Protein AF-A0A4R3AGZ4-F1 (afdb_monomer_lite)

Structure (mmCIF, N/CA/C/O backbone):
data_AF-A0A4R3AGZ4-F1
#
_entry.id   AF-A0A4R3AGZ4-F1
#
loop_
_atom_site.group_PDB
_atom_site.id
_atom_site.type_symbol
_atom_site.label_atom_id
_atom_site.label_alt_id
_atom_site.label_comp_id
_atom_site.label_asym_id
_atom_site.label_entity_id
_atom_site.label_seq_id
_atom_site.pdbx_PDB_ins_code
_atom_site.Cartn_x
_atom_site.Cartn_y
_atom_site.Cartn_z
_atom_site.occupancy
_atom_site.B_iso_or_equiv
_atom_site.auth_seq_id
_atom_site.auth_comp_id
_atom_site.auth_asym_id
_atom_site.auth_atom_id
_atom_site.pdbx_PDB_model_num
ATOM 1 N N . MET A 1 1 ? 12.365 -12.387 47.815 1.00 40.09 1 MET A N 1
ATOM 2 C CA . MET A 1 1 ? 11.740 -11.705 46.658 1.00 40.09 1 MET A CA 1
ATOM 3 C C . MET A 1 1 ? 11.192 -10.360 47.122 1.00 40.09 1 MET A C 1
ATOM 5 O O . MET A 1 1 ? 10.327 -10.351 47.989 1.00 40.09 1 MET A O 1
ATOM 9 N N . LYS A 1 2 ? 11.736 -9.232 46.643 1.00 53.22 2 LYS A N 1
ATOM 10 C CA . LYS A 1 2 ? 11.223 -7.891 46.986 1.00 53.22 2 LYS A CA 1
ATOM 11 C C . LYS A 1 2 ? 9.967 -7.618 46.154 1.00 53.22 2 LYS A C 1
ATOM 13 O O . LYS A 1 2 ? 10.025 -7.698 44.933 1.00 53.22 2 LYS A O 1
ATOM 18 N N . LYS A 1 3 ? 8.839 -7.341 46.813 1.00 58.56 3 LYS A N 1
ATOM 19 C CA . LYS A 1 3 ? 7.587 -6.961 46.143 1.00 58.56 3 LYS A CA 1
ATOM 20 C C . LYS A 1 3 ? 7.721 -5.533 45.605 1.00 58.56 3 LYS A C 1
ATOM 22 O O . LYS A 1 3 ? 8.150 -4.645 46.339 1.00 58.56 3 LYS A O 1
ATOM 27 N N . LEU A 1 4 ? 7.382 -5.331 44.331 1.00 59.72 4 LEU A N 1
ATOM 28 C CA . LEU A 1 4 ? 7.344 -4.010 43.706 1.00 59.72 4 LEU A CA 1
ATOM 29 C C . LEU A 1 4 ? 6.107 -3.261 44.228 1.00 59.72 4 LEU A C 1
ATOM 31 O O . LEU A 1 4 ? 4.990 -3.489 43.771 1.00 59.72 4 LEU A O 1
ATOM 35 N N . ASN A 1 5 ? 6.295 -2.390 45.217 1.00 60.53 5 ASN A N 1
ATOM 36 C CA . ASN A 1 5 ? 5.250 -1.481 45.680 1.00 60.53 5 ASN A CA 1
ATOM 37 C C . ASN A 1 5 ? 5.288 -0.215 44.813 1.00 60.53 5 ASN A C 1
ATOM 39 O O . ASN A 1 5 ? 6.330 0.433 44.741 1.00 60.53 5 ASN A O 1
ATOM 43 N N . GLY A 1 6 ? 4.171 0.143 44.168 1.00 62.78 6 GLY A N 1
ATOM 44 C CA . GLY A 1 6 ? 4.039 1.426 43.459 1.00 62.78 6 GLY A CA 1
ATOM 45 C C . GLY A 1 6 ? 3.563 1.373 42.005 1.00 62.78 6 GLY A C 1
ATOM 46 O O . GLY A 1 6 ? 3.460 2.429 41.382 1.00 62.78 6 GLY A O 1
ATOM 47 N N . MET A 1 7 ? 3.226 0.203 41.451 1.00 63.91 7 MET A N 1
ATOM 48 C CA . MET A 1 7 ? 2.494 0.166 40.180 1.00 63.91 7 MET A CA 1
ATOM 49 C C . MET A 1 7 ? 1.081 0.706 40.420 1.00 63.91 7 MET A C 1
ATOM 51 O O . MET A 1 7 ? 0.217 0.018 40.960 1.00 63.91 7 MET A O 1
ATOM 55 N N . LYS A 1 8 ? 0.871 1.980 40.072 1.00 63.22 8 LYS A N 1
ATOM 56 C CA . LYS A 1 8 ? -0.459 2.590 40.029 1.00 63.22 8 LYS A CA 1
ATOM 57 C C . LYS A 1 8 ? -1.320 1.747 39.089 1.00 63.22 8 LYS A C 1
ATOM 59 O O . LYS A 1 8 ? -0.871 1.402 38.000 1.00 63.22 8 LYS A O 1
ATOM 64 N N . SER A 1 9 ? -2.527 1.403 39.534 1.00 60.00 9 SER A N 1
ATOM 65 C CA . SER A 1 9 ? -3.538 0.732 38.715 1.00 60.00 9 SER A CA 1
ATOM 66 C C . SER A 1 9 ? -3.601 1.394 37.333 1.00 60.00 9 SER A C 1
ATOM 68 O O . SER A 1 9 ? -3.814 2.602 37.228 1.00 60.00 9 SER A O 1
ATOM 70 N N . PHE A 1 10 ? -3.395 0.613 36.271 1.00 56.72 10 PHE A N 1
ATOM 71 C CA . PHE A 1 10 ? -3.526 1.067 34.884 1.00 56.72 10 PHE A CA 1
ATOM 72 C C . PHE A 1 10 ? -5.007 1.191 34.468 1.00 56.72 10 PHE A C 1
ATOM 74 O O . PHE A 1 10 ? -5.345 0.979 33.306 1.00 56.72 10 PHE A O 1
ATOM 81 N N . SER A 1 11 ? -5.898 1.574 35.390 1.00 56.88 11 SER A N 1
ATOM 82 C CA . SER A 1 11 ? -7.351 1.698 35.176 1.00 56.88 11 SER A CA 1
ATOM 83 C C . SER A 1 11 ? -7.738 2.668 34.051 1.00 56.88 11 SER A C 1
ATOM 85 O O . SER A 1 11 ? -8.844 2.609 33.514 1.00 56.88 11 SER A O 1
ATOM 87 N N . SER A 1 12 ? -6.815 3.548 33.655 1.00 58.28 12 SER A N 1
ATOM 88 C CA . SER A 1 12 ? -6.952 4.437 32.494 1.00 58.28 12 SER A CA 1
ATOM 89 C C . SER A 1 12 ? -6.911 3.692 31.149 1.00 58.28 12 SER A C 1
ATOM 91 O O . SER A 1 12 ? -7.481 4.166 30.168 1.00 58.28 12 SER A O 1
ATOM 93 N N . LEU A 1 13 ? -6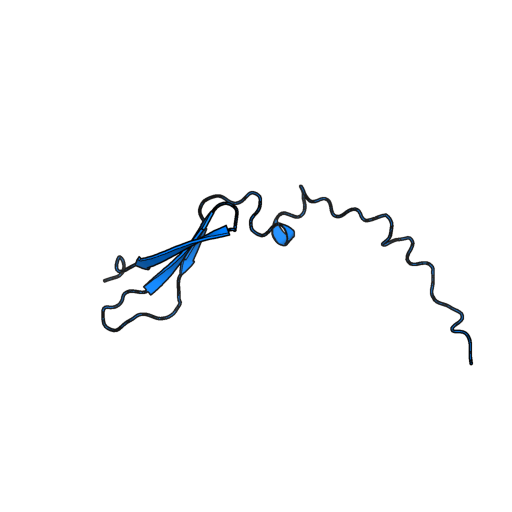.263 2.524 31.085 1.00 56.31 13 LEU A N 1
ATOM 94 C CA . LEU A 1 13 ? -6.146 1.725 29.861 1.00 56.31 13 LEU A CA 1
ATOM 95 C C . LEU A 1 13 ? -7.261 0.685 29.727 1.00 56.31 13 LEU A C 1
ATOM 97 O O . LEU A 1 13 ? -7.694 0.419 28.611 1.00 56.31 13 LEU A O 1
ATOM 101 N N . GLU A 1 14 ? -7.778 0.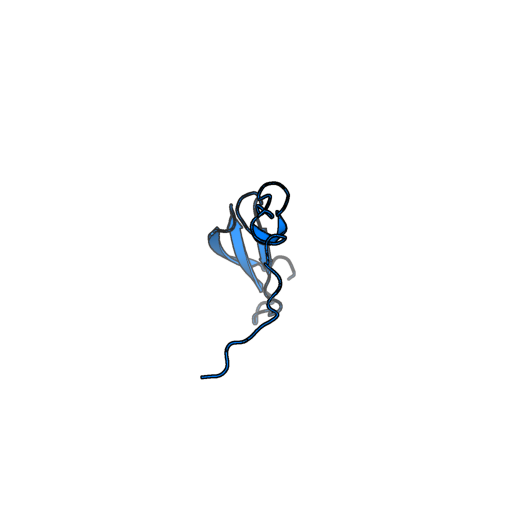156 30.837 1.00 58.31 14 GLU A N 1
ATOM 102 C CA . GLU A 1 14 ? -8.847 -0.859 30.833 1.00 58.31 14 GLU A CA 1
ATOM 103 C C . GLU A 1 14 ? -10.164 -0.338 30.228 1.00 58.31 14 GLU A C 1
ATOM 105 O O . GLU A 1 14 ? -10.944 -1.106 29.672 1.00 58.31 14 GLU A O 1
ATOM 110 N N . ASN A 1 15 ? -10.387 0.980 30.273 1.00 59.56 15 ASN A N 1
ATOM 111 C CA . ASN A 1 15 ? -11.601 1.624 29.763 1.00 59.56 15 ASN A CA 1
ATOM 112 C C . ASN A 1 15 ? -11.453 2.235 28.362 1.00 59.56 15 ASN A C 1
ATOM 114 O O . ASN A 1 15 ? -12.442 2.699 27.790 1.00 59.56 15 ASN A O 1
ATOM 118 N N . LYS A 1 16 ? -10.250 2.239 27.775 1.00 62.16 16 LYS A N 1
ATOM 119 C CA . LYS A 1 16 ? -10.063 2.706 26.397 1.00 62.16 16 LYS A CA 1
ATOM 120 C C . LYS A 1 16 ? -10.419 1.581 25.435 1.00 62.16 16 LYS A C 1
ATOM 122 O O . LYS A 1 16 ? -9.551 0.884 24.920 1.00 62.16 16 LYS A O 1
ATOM 127 N N . LYS A 1 17 ? -11.717 1.418 25.172 1.00 66.38 17 LYS A N 1
ATOM 128 C CA . LYS A 1 17 ? -12.156 0.690 23.980 1.00 66.38 17 LYS A CA 1
ATOM 129 C C . LYS A 1 17 ? -11.569 1.412 22.772 1.00 66.38 17 LYS A C 1
ATOM 131 O O . LYS A 1 17 ? -11.791 2.609 22.603 1.00 66.38 17 LYS A O 1
ATOM 136 N N . LEU A 1 18 ? -10.784 0.692 21.974 1.00 65.25 18 LEU A N 1
ATOM 137 C CA . LEU A 1 18 ? -10.416 1.147 20.641 1.00 65.25 18 LEU A CA 1
ATOM 138 C C . LEU A 1 18 ? -11.719 1.357 19.880 1.00 65.25 18 LEU A C 1
ATOM 140 O O . LEU A 1 18 ? -12.433 0.404 19.577 1.00 65.25 18 LEU A O 1
ATOM 144 N N . ASP A 1 19 ? -12.046 2.620 19.647 1.00 69.62 19 ASP A N 1
ATOM 145 C CA . ASP A 1 19 ? -13.138 2.998 18.775 1.00 69.62 19 ASP A CA 1
ATOM 146 C C . ASP A 1 19 ? -12.708 2.646 17.354 1.00 69.62 19 ASP A C 1
ATOM 148 O O . ASP A 1 19 ? -11.941 3.377 16.724 1.00 69.62 19 ASP A O 1
ATOM 152 N N . LEU A 1 20 ? -13.112 1.465 16.895 1.00 61.44 20 LEU A N 1
ATOM 153 C CA . LEU A 1 20 ? -12.728 0.949 15.587 1.00 61.44 20 LEU A CA 1
ATOM 154 C C . LEU A 1 20 ? -13.276 1.838 14.463 1.00 61.44 20 LEU A C 1
ATOM 156 O O . LEU A 1 20 ? -12.593 1.997 13.454 1.00 61.44 20 LEU A O 1
ATOM 160 N N . ASP A 1 21 ? -14.416 2.500 14.673 1.00 62.16 21 ASP A N 1
ATOM 161 C CA . ASP A 1 21 ? -15.020 3.406 13.693 1.00 62.16 21 ASP A CA 1
ATOM 162 C C . ASP A 1 21 ? -14.163 4.670 13.499 1.00 62.16 21 ASP A C 1
ATOM 164 O O . ASP A 1 21 ? -13.982 5.151 12.374 1.00 62.16 21 ASP A O 1
ATOM 168 N N . ASN A 1 22 ? -13.548 5.165 14.579 1.00 59.38 22 ASN A N 1
ATOM 169 C CA . ASN A 1 22 ? -12.591 6.275 14.538 1.00 59.38 22 ASN A CA 1
ATOM 170 C C . ASN A 1 22 ? -11.137 5.839 14.269 1.00 59.38 22 ASN A C 1
ATOM 172 O O . ASN A 1 22 ? -10.310 6.651 13.846 1.00 59.38 22 ASN A O 1
ATOM 176 N N . SER A 1 23 ? -10.805 4.557 14.433 1.00 59.47 23 SER A N 1
ATOM 177 C CA . SER A 1 23 ? -9.446 4.016 14.269 1.00 59.47 23 SER A CA 1
ATOM 178 C C . SER A 1 23 ? -9.154 3.574 12.833 1.00 59.47 23 SER A C 1
ATOM 180 O O . SER A 1 23 ? -8.561 2.520 12.599 1.00 59.47 23 SER A O 1
ATOM 182 N N . LYS A 1 24 ? -9.511 4.409 11.850 1.00 56.12 24 LYS A N 1
ATOM 183 C CA . LYS A 1 24 ? -9.282 4.154 10.412 1.00 56.12 24 LYS A CA 1
ATOM 184 C C . LYS A 1 24 ? -7.824 3.798 10.088 1.00 56.12 24 LYS A C 1
ATOM 186 O O . LYS A 1 24 ? -7.577 2.980 9.208 1.00 5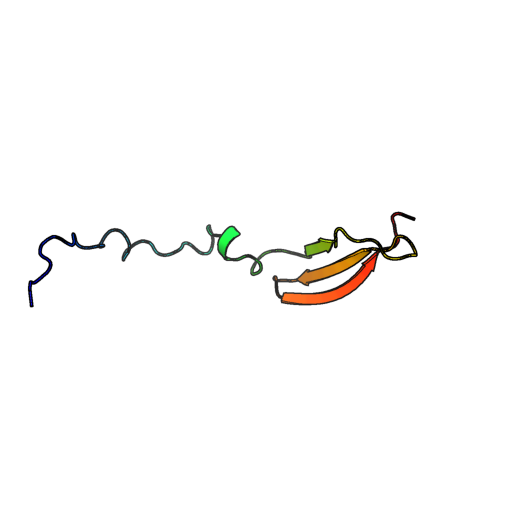6.12 24 LYS A O 1
ATOM 191 N N . ALA A 1 25 ? -6.876 4.370 10.834 1.00 55.66 25 ALA A N 1
ATOM 192 C CA . ALA A 1 25 ? -5.447 4.084 10.708 1.00 55.66 25 ALA A CA 1
ATOM 193 C C . ALA A 1 25 ? -5.055 2.678 11.206 1.00 55.66 25 ALA A C 1
ATOM 195 O O . ALA A 1 25 ? -4.187 2.050 10.613 1.00 55.66 25 ALA A O 1
ATOM 196 N N . VAL A 1 26 ? -5.711 2.162 12.255 1.00 59.06 26 VAL A N 1
ATOM 197 C CA . VAL A 1 26 ? -5.497 0.789 12.761 1.00 59.06 26 VAL A CA 1
ATOM 198 C C . VAL A 1 26 ? -6.184 -0.227 11.852 1.00 59.06 26 VAL A C 1
ATOM 200 O O . VAL A 1 26 ? -5.694 -1.337 11.673 1.00 59.06 26 VAL A O 1
ATOM 203 N N . LEU A 1 27 ? -7.310 0.161 11.251 1.00 54.22 27 LEU A N 1
ATOM 204 C CA . LEU A 1 27 ? -8.086 -0.727 10.399 1.00 54.22 27 LEU A CA 1
ATOM 205 C C . LEU A 1 27 ? -7.446 -1.009 9.047 1.00 54.22 27 LEU A C 1
ATOM 207 O O . LEU A 1 27 ? -7.886 -1.987 8.449 1.00 54.22 27 LEU A O 1
ATOM 211 N N . GLY A 1 28 ? -6.492 -0.185 8.577 1.00 51.50 28 GLY A N 1
ATOM 212 C CA . GLY A 1 28 ? -5.566 -0.388 7.439 1.00 51.50 28 GLY A CA 1
ATOM 213 C C . GLY A 1 28 ? -6.150 -0.792 6.073 1.00 51.50 28 GLY A C 1
ATOM 214 O O . GLY A 1 28 ? -5.451 -0.759 5.068 1.00 51.50 28 GLY A O 1
ATOM 215 N N . SER A 1 29 ? -7.421 -1.184 6.033 1.00 50.69 29 SER A N 1
ATOM 216 C CA . SER A 1 29 ? -7.897 -2.278 5.191 1.00 50.69 29 SER A CA 1
ATOM 217 C C . SER A 1 29 ? -9.421 -2.418 5.227 1.00 50.69 29 SER A C 1
ATOM 219 O O . SER A 1 29 ? -10.043 -2.539 4.182 1.00 50.69 29 SER A O 1
ATOM 221 N N . LEU A 1 30 ? -10.066 -2.389 6.400 1.00 51.72 30 LEU A N 1
ATOM 222 C CA . LEU A 1 30 ? -11.466 -2.843 6.516 1.00 51.72 30 LEU A CA 1
ATOM 223 C C . LEU A 1 30 ? -12.519 -1.952 5.823 1.00 51.72 30 LEU A C 1
ATOM 225 O O . LEU A 1 30 ? -13.589 -2.452 5.492 1.00 51.72 30 LEU A O 1
ATOM 229 N N . ALA A 1 31 ? -12.222 -0.675 5.557 1.00 57.31 31 ALA A N 1
ATOM 230 C CA . ALA A 1 31 ? -13.171 0.275 4.952 1.00 57.31 31 ALA A CA 1
ATOM 231 C C . ALA A 1 31 ? -12.641 0.999 3.695 1.00 57.31 31 ALA A C 1
ATOM 233 O O . ALA A 1 31 ? -13.319 1.861 3.140 1.00 57.31 31 ALA A O 1
ATOM 234 N N . GLY A 1 32 ? -11.417 0.695 3.254 1.00 62.22 32 GLY A N 1
ATOM 235 C CA . GLY A 1 32 ? -10.774 1.380 2.133 1.00 62.22 32 GLY A CA 1
ATOM 236 C C . GLY A 1 32 ? -11.117 0.712 0.806 1.00 62.22 32 GLY A C 1
ATOM 237 O O . GLY A 1 32 ? -10.982 -0.505 0.681 1.00 62.22 32 GLY A O 1
ATOM 238 N N . GLY A 1 33 ? -11.556 1.504 -0.174 1.00 68.50 33 GLY A N 1
ATOM 239 C CA . GLY A 1 33 ? -11.773 1.073 -1.556 1.00 68.50 33 GLY A CA 1
ATOM 240 C C . GLY A 1 33 ? -10.490 0.569 -2.246 1.00 68.50 33 GLY A C 1
ATOM 241 O O . GLY A 1 33 ? -9.548 0.143 -1.580 1.00 68.50 33 GLY A O 1
ATOM 242 N N . PRO A 1 34 ? -10.428 0.554 -3.587 1.00 81.12 34 PRO A N 1
ATOM 243 C CA . PRO A 1 34 ? -9.246 0.060 -4.288 1.00 81.12 34 PRO A CA 1
ATOM 244 C C . PRO A 1 34 ? -7.990 0.854 -3.890 1.00 81.12 34 PRO A C 1
ATOM 246 O O . PRO A 1 34 ? -7.973 2.081 -3.979 1.00 81.12 34 PRO A O 1
ATOM 249 N N . GLN A 1 35 ? -6.948 0.146 -3.458 1.00 86.31 35 GLN A N 1
ATOM 250 C CA . GLN A 1 35 ? -5.634 0.708 -3.148 1.00 86.31 35 GLN A CA 1
ATOM 251 C C . GLN A 1 35 ? -4.585 0.096 -4.073 1.00 86.31 35 GLN A C 1
ATOM 253 O O . GLN A 1 35 ? -4.569 -1.117 -4.280 1.00 86.31 35 GLN A O 1
ATOM 258 N N . TYR A 1 36 ? -3.710 0.948 -4.602 1.00 90.06 36 TYR A N 1
ATOM 259 C CA . TYR A 1 36 ? -2.629 0.571 -5.507 1.00 90.06 36 TYR A CA 1
ATOM 260 C C . TYR A 1 36 ? -1.307 1.048 -4.914 1.00 90.06 36 TYR A C 1
ATOM 262 O O . TYR A 1 36 ? -1.084 2.255 -4.800 1.00 90.06 36 TYR A O 1
ATOM 270 N N . ILE A 1 37 ? -0.453 0.108 -4.517 1.00 90.94 37 ILE A N 1
ATOM 271 C CA . ILE A 1 37 ? 0.889 0.395 -4.007 1.00 90.94 37 ILE A CA 1
ATOM 272 C C . ILE A 1 37 ? 1.867 0.174 -5.154 1.00 90.94 37 ILE A C 1
ATOM 274 O O . ILE A 1 37 ? 1.960 -0.933 -5.677 1.00 90.94 37 ILE A O 1
ATOM 278 N N . ARG A 1 38 ? 2.566 1.235 -5.556 1.00 91.62 38 ARG A N 1
ATOM 279 C CA . ARG A 1 38 ? 3.545 1.202 -6.647 1.00 91.62 38 ARG A CA 1
ATOM 280 C C . ARG A 1 38 ? 4.943 0.970 -6.094 1.00 91.62 38 ARG A C 1
ATOM 282 O O . ARG A 1 38 ? 5.313 1.572 -5.085 1.00 91.62 38 ARG A O 1
ATOM 289 N N . SER A 1 39 ? 5.701 0.107 -6.755 1.00 89.69 39 SER A N 1
ATOM 290 C CA . SER A 1 39 ? 7.132 -0.039 -6.519 1.00 89.69 39 SER A CA 1
ATOM 291 C C . SER A 1 39 ? 7.868 1.243 -6.908 1.00 89.69 39 SER A C 1
ATOM 293 O O . SER A 1 39 ? 7.503 1.909 -7.870 1.00 89.69 39 SER A O 1
ATOM 295 N N . ASN A 1 40 ? 8.941 1.564 -6.185 1.00 89.12 40 ASN A N 1
ATOM 296 C CA . ASN A 1 40 ? 9.866 2.632 -6.581 1.00 89.12 40 ASN A CA 1
ATOM 297 C C . ASN A 1 40 ? 10.905 2.157 -7.611 1.00 89.12 40 ASN A C 1
ATOM 299 O O . ASN A 1 40 ? 11.746 2.943 -8.040 1.00 89.12 40 ASN A O 1
ATOM 303 N N . PHE A 1 41 ? 10.895 0.869 -7.957 1.00 88.44 41 PHE A N 1
ATOM 304 C CA . PHE A 1 41 ? 11.795 0.282 -8.940 1.00 88.44 41 PHE A CA 1
ATOM 305 C C . PHE A 1 41 ? 11.092 0.151 -10.286 1.00 88.44 41 PHE A C 1
ATOM 307 O O . PHE A 1 41 ? 9.942 -0.287 -10.349 1.00 88.44 41 PHE A O 1
ATOM 314 N N . LEU A 1 42 ? 11.828 0.500 -11.337 1.00 90.88 42 LEU A N 1
ATOM 315 C CA . LEU A 1 42 ? 11.455 0.277 -12.725 1.00 90.88 42 LEU A CA 1
ATOM 316 C C . LEU A 1 42 ? 12.263 -0.904 -13.264 1.00 90.88 42 LEU A C 1
ATOM 318 O O . LEU A 1 42 ? 13.434 -1.064 -12.906 1.00 90.88 42 LEU A O 1
ATOM 322 N N . ASP A 1 43 ? 11.638 -1.723 -14.100 1.00 87.69 43 ASP A N 1
ATOM 323 C CA . ASP A 1 43 ? 12.334 -2.752 -14.863 1.00 87.69 43 ASP A CA 1
ATOM 324 C C . ASP A 1 43 ? 13.072 -2.157 -16.080 1.00 87.69 43 ASP A C 1
ATOM 326 O O . ASP A 1 43 ? 13.108 -0.943 -16.296 1.00 87.69 43 ASP A O 1
ATOM 330 N N . GLU A 1 44 ? 13.682 -3.025 -16.890 1.00 88.62 44 GLU A N 1
ATOM 331 C CA . GLU A 1 44 ? 14.402 -2.638 -18.111 1.00 88.62 44 GLU A CA 1
ATOM 332 C C . GLU A 1 44 ? 13.525 -1.937 -19.162 1.00 88.62 44 GLU A C 1
ATOM 334 O O . GLU A 1 44 ? 14.046 -1.225 -20.019 1.00 88.62 44 GLU A O 1
ATOM 339 N N . ASN A 1 45 ? 12.204 -2.102 -19.074 1.00 86.75 45 ASN A N 1
ATOM 340 C CA . ASN A 1 45 ? 11.221 -1.513 -19.976 1.00 86.75 45 ASN A CA 1
ATOM 341 C C . ASN A 1 45 ? 10.583 -0.240 -19.391 1.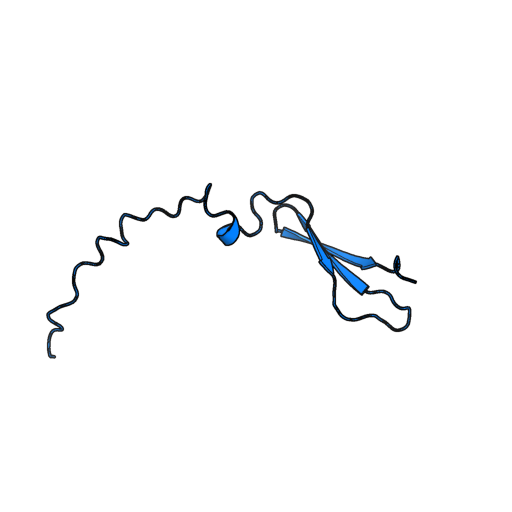00 86.75 45 ASN A C 1
ATOM 343 O O . ASN A 1 45 ? 9.714 0.355 -20.026 1.00 86.75 45 ASN A O 1
ATOM 347 N N . GLY A 1 46 ? 11.002 0.195 -18.197 1.00 89.06 46 GLY A N 1
ATO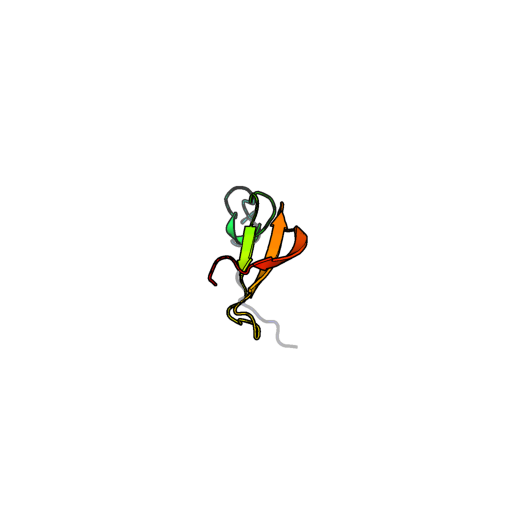M 348 C CA . GLY A 1 46 ? 10.407 1.339 -17.506 1.00 89.06 46 GLY A CA 1
ATOM 349 C C . GLY A 1 46 ? 9.064 1.027 -16.838 1.00 89.06 46 GLY A C 1
ATOM 350 O O . GLY A 1 46 ? 8.349 1.952 -16.458 1.00 89.06 46 GLY A O 1
ATOM 351 N N . CYS A 1 47 ? 8.707 -0.248 -16.681 1.00 91.88 47 CYS A N 1
ATOM 352 C CA . CYS A 1 47 ? 7.484 -0.668 -16.012 1.00 91.88 47 CYS A CA 1
ATOM 353 C C . CYS A 1 47 ? 7.719 -0.835 -14.507 1.00 91.88 47 CYS A C 1
ATOM 355 O O . CYS A 1 47 ? 8.773 -1.299 -14.071 1.00 91.88 47 CYS A O 1
ATOM 357 N N . GLN A 1 48 ? 6.715 -0.492 -13.699 1.00 93.56 48 GLN A N 1
ATOM 358 C CA . GLN A 1 48 ? 6.739 -0.697 -12.247 1.00 93.56 48 GLN A CA 1
ATOM 359 C C . GLN A 1 48 ? 5.770 -1.798 -11.822 1.00 93.56 48 GLN A C 1
ATOM 361 O O . GLN A 1 48 ? 4.662 -1.912 -12.349 1.00 93.56 48 GLN A O 1
ATOM 366 N N . ASP A 1 49 ? 6.160 -2.567 -10.809 1.00 94.12 49 ASP A N 1
ATOM 367 C CA . ASP A 1 49 ? 5.244 -3.465 -10.110 1.00 94.12 49 ASP A CA 1
ATOM 368 C C . ASP A 1 49 ? 4.195 -2.665 -9.328 1.00 94.12 49 ASP A C 1
ATOM 370 O O . ASP A 1 49 ? 4.521 -1.728 -8.589 1.00 94.12 49 ASP A O 1
ATOM 374 N N . VAL A 1 50 ? 2.933 -3.078 -9.435 1.00 93.94 50 VAL A N 1
ATOM 375 C CA . VAL A 1 50 ? 1.816 -2.510 -8.678 1.00 93.94 50 VAL A CA 1
ATOM 376 C C . VAL A 1 50 ? 1.071 -3.612 -7.946 1.00 93.94 50 VAL A C 1
ATOM 378 O O . VAL A 1 50 ? 0.528 -4.530 -8.563 1.00 93.94 50 VAL A O 1
ATOM 381 N N . ASP A 1 51 ? 0.999 -3.495 -6.621 1.00 94.44 51 ASP A N 1
ATOM 382 C CA . ASP A 1 51 ? 0.157 -4.349 -5.791 1.00 94.44 51 ASP A CA 1
ATOM 383 C C . ASP A 1 51 ? -1.228 -3.732 -5.608 1.00 94.44 51 ASP A C 1
ATOM 385 O O . ASP A 1 51 ? -1.377 -2.583 -5.179 1.00 94.44 51 ASP A O 1
ATOM 389 N N . TYR A 1 52 ? -2.253 -4.529 -5.891 1.00 90.94 52 TYR A N 1
ATOM 390 C CA . TYR A 1 52 ? -3.649 -4.157 -5.729 1.00 90.94 52 TYR A CA 1
ATOM 391 C C . TYR A 1 52 ? -4.246 -4.779 -4.469 1.00 90.94 52 TYR A C 1
ATOM 393 O O . TYR A 1 52 ? -4.234 -6.000 -4.277 1.00 90.94 52 TYR A O 1
ATOM 401 N N . TYR A 1 53 ? -4.835 -3.922 -3.639 1.00 89.00 53 TYR A N 1
ATOM 402 C CA . TYR A 1 53 ? -5.559 -4.294 -2.433 1.00 89.00 53 TYR A CA 1
ATOM 403 C C . TYR A 1 53 ? -7.017 -3.836 -2.510 1.00 89.00 53 TYR A C 1
ATOM 405 O O . TYR A 1 53 ? -7.335 -2.752 -3.004 1.00 89.00 53 TYR A O 1
ATOM 413 N N . HIS A 1 54 ? -7.919 -4.657 -1.969 1.00 83.38 54 HIS A N 1
ATOM 414 C CA . HIS A 1 54 ? -9.336 -4.314 -1.836 1.00 83.38 54 HIS A CA 1
ATOM 415 C C . HIS A 1 54 ? -9.917 -4.851 -0.532 1.00 83.38 54 HIS A C 1
ATOM 417 O O . HIS A 1 54 ? -9.820 -6.057 -0.264 1.00 83.38 54 HIS A O 1
ATOM 423 N N . GLY A 1 55 ? -10.506 -3.964 0.279 1.00 80.38 55 GLY A N 1
ATOM 424 C CA . GLY A 1 55 ? -10.838 -4.281 1.673 1.00 80.38 55 GLY A CA 1
ATOM 425 C C . GLY A 1 55 ? -9.584 -4.681 2.463 1.00 80.38 55 GLY A C 1
ATOM 426 O O . GLY A 1 55 ? -9.631 -5.595 3.285 1.00 80.38 55 GLY A O 1
ATOM 427 N N . GLY A 1 56 ? -8.445 -4.079 2.084 1.00 76.81 56 GLY A N 1
ATOM 428 C CA . GLY A 1 56 ? -7.066 -4.384 2.481 1.00 76.81 56 GLY A CA 1
ATOM 429 C C . GLY A 1 56 ? -6.687 -5.858 2.562 1.00 76.81 56 GLY A C 1
ATOM 430 O O . GLY A 1 56 ? -5.826 -6.251 3.345 1.00 76.81 56 GLY A O 1
ATOM 431 N N . LYS A 1 57 ? -7.301 -6.669 1.701 1.00 82.31 57 LYS A N 1
ATOM 432 C CA . LYS A 1 57 ? -6.753 -7.953 1.275 1.00 82.31 57 LYS A CA 1
ATOM 433 C C . LYS A 1 57 ? -5.984 -7.732 -0.016 1.00 82.31 57 LYS A C 1
ATOM 435 O O . LYS A 1 57 ? -6.497 -7.048 -0.904 1.00 82.31 57 LYS A O 1
ATOM 440 N N . TRP A 1 58 ? -4.802 -8.331 -0.120 1.00 88.31 58 TRP A N 1
ATOM 441 C CA . TRP A 1 58 ? -4.071 -8.401 -1.383 1.00 88.31 58 TRP A CA 1
ATOM 442 C C . TRP A 1 58 ? -4.911 -9.163 -2.414 1.00 88.31 58 TRP A C 1
ATOM 444 O O . TRP A 1 58 ? -5.576 -10.147 -2.075 1.00 88.31 58 TRP A O 1
ATOM 454 N N . ARG A 1 59 ? -4.930 -8.675 -3.654 1.00 91.62 59 ARG A N 1
ATOM 455 C CA . ARG A 1 59 ? -5.750 -9.230 -4.737 1.00 91.62 59 ARG A CA 1
ATOM 456 C C . ARG A 1 59 ? -4.922 -9.660 -5.931 1.00 91.62 59 ARG A C 1
ATOM 458 O O . ARG A 1 59 ? -5.172 -10.736 -6.460 1.00 91.62 59 ARG A O 1
ATOM 465 N N . ALA A 1 60 ? -3.996 -8.816 -6.367 1.00 94.06 60 ALA A N 1
ATOM 466 C CA . ALA A 1 60 ? -3.174 -9.083 -7.535 1.00 94.06 60 ALA A CA 1
ATOM 467 C C . ALA A 1 60 ? -1.908 -8.227 -7.520 1.00 94.06 60 ALA A C 1
ATOM 469 O O . ALA A 1 60 ? -1.862 -7.189 -6.857 1.00 94.06 60 ALA A O 1
ATOM 470 N N . ARG A 1 61 ? -0.934 -8.647 -8.329 1.00 94.06 61 ARG A N 1
ATOM 471 C CA . ARG A 1 61 ? 0.188 -7.829 -8.783 1.00 94.06 61 ARG A CA 1
ATOM 472 C C . ARG A 1 61 ? 0.144 -7.729 -10.303 1.00 94.06 61 ARG A C 1
ATOM 474 O O . ARG A 1 61 ? -0.139 -8.729 -10.962 1.00 94.06 61 ARG A O 1
ATOM 481 N N . PHE A 1 62 ? 0.408 -6.547 -10.842 1.00 92.62 62 PHE A N 1
ATOM 482 C CA . PHE A 1 62 ? 0.530 -6.316 -12.281 1.00 92.62 62 PHE A CA 1
ATOM 483 C C . PHE A 1 62 ? 1.615 -5.281 -12.580 1.00 92.62 62 PHE A C 1
ATOM 485 O O . PHE A 1 62 ? 2.041 -4.551 -11.687 1.00 92.62 62 PHE A O 1
ATOM 492 N N . TYR A 1 63 ? 2.033 -5.224 -13.843 1.00 92.50 63 TYR A N 1
ATOM 493 C CA . TYR A 1 63 ? 2.997 -4.247 -14.338 1.00 92.50 63 TYR A CA 1
ATOM 494 C C . TYR A 1 63 ? 2.267 -3.017 -14.878 1.00 92.50 63 TYR A C 1
ATOM 496 O O . TYR A 1 63 ? 1.345 -3.135 -15.686 1.00 92.50 63 TYR A O 1
ATOM 504 N N . ASP A 1 64 ? 2.675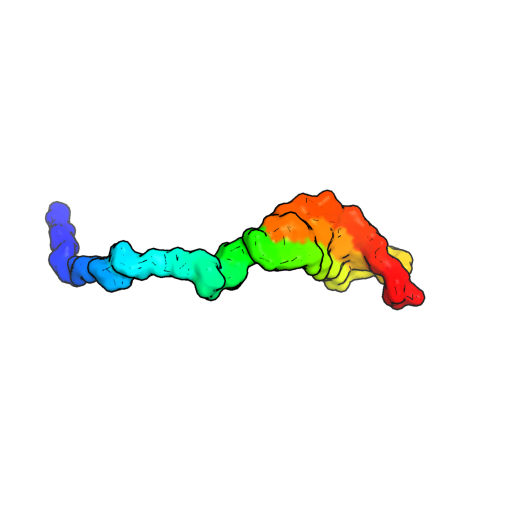 -1.841 -14.419 1.00 90.38 64 ASP A N 1
ATOM 505 C CA . ASP A 1 64 ? 2.209 -0.551 -14.915 1.00 90.38 64 ASP A CA 1
ATOM 506 C C . ASP A 1 64 ? 3.320 0.096 -15.745 1.00 90.38 64 ASP A C 1
ATOM 508 O O . ASP A 1 64 ? 4.333 0.539 -15.205 1.00 90.38 64 ASP A O 1
ATOM 512 N N . CYS A 1 65 ? 3.112 0.129 -17.061 1.00 89.50 65 CYS A N 1
ATOM 513 C CA . CYS A 1 65 ? 4.010 0.751 -18.036 1.00 89.50 65 CYS A CA 1
ATOM 514 C C . CYS A 1 65 ? 3.456 2.093 -18.555 1.00 89.50 65 CYS A C 1
ATOM 516 O O . CYS A 1 65 ? 3.869 2.577 -19.602 1.00 89.50 65 CYS A O 1
ATOM 518 N N . SER A 1 66 ? 2.467 2.696 -17.880 1.00 77.19 66 SER A N 1
ATOM 519 C CA . SER A 1 66 ? 1.810 3.928 -18.361 1.00 77.19 66 SER A CA 1
ATOM 520 C C . SER A 1 66 ? 2.686 5.192 -18.299 1.00 77.19 66 SER A C 1
ATOM 522 O O . SER A 1 66 ? 2.245 6.254 -18.732 1.00 77.19 66 SER A O 1
ATOM 524 N N . GLY A 1 67 ? 3.911 5.082 -17.771 1.00 61.28 67 GLY A N 1
ATOM 525 C CA . GLY A 1 67 ? 4.916 6.148 -17.728 1.00 61.28 67 GLY A CA 1
ATOM 526 C C . GLY A 1 67 ? 6.004 6.074 -18.809 1.00 61.28 67 GLY A C 1
ATOM 527 O O . GLY A 1 67 ? 6.953 6.851 -18.718 1.00 61.28 67 GLY A O 1
ATOM 528 N N . CYS A 1 68 ? 5.891 5.147 -19.769 1.00 51.84 68 CYS A N 1
ATOM 529 C CA . CYS A 1 68 ? 6.796 5.004 -20.915 1.00 51.84 68 CYS A CA 1
ATOM 530 C C . CYS A 1 68 ? 6.537 6.056 -22.005 1.00 51.84 68 CYS A C 1
ATOM 532 O O . CYS A 1 68 ? 5.350 6.333 -22.299 1.00 51.84 68 CYS A O 1
#

Radius of gyration: 22.21 Å; chains: 1; bounding box: 29×18×68 Å

Sequence (68 aa):
MKKLNGMKSFSSLENKKLDLDNSKAVLGSLAGGPQYIRSNFLDENGCQDVDYYHGGKWRARFYDCSGC

Secondary structure (DSSP, 8-state):
----------HHHHT----TTT-HHHHTTTT---EEEEEEEE-TTS-EEEEEEETTEEEEEEEE-TT-

Foldseek 3Di:
DDDDPDPDPPVVVVPPDPPVVVPPVVQQQQPDAKDWDWDPDADPLRWIWIWIHGSRDTDDIDIDNVVD

pLDDT: mean 73.31, std 15.92, range [40.09, 94.44]